Protein AF-A0A1A9I2A0-F1 (afdb_monomer)

Structure (mmCIF, N/CA/C/O backbone):
data_AF-A0A1A9I2A0-F1
#
_entry.id   AF-A0A1A9I2A0-F1
#
loop_
_atom_site.group_PDB
_atom_site.id
_atom_site.type_symbol
_atom_site.label_atom_id
_atom_site.label_alt_id
_atom_site.label_comp_id
_atom_site.label_asym_id
_atom_site.label_entity_id
_atom_site.label_seq_id
_atom_site.pdbx_PDB_ins_code
_atom_site.Cartn_x
_atom_site.Cartn_y
_atom_site.Cartn_z
_atom_site.occupancy
_atom_site.B_iso_or_equiv
_atom_site.auth_seq_id
_atom_site.auth_comp_id
_atom_site.auth_asym_id
_atom_site.auth_atom_id
_atom_site.pdbx_PDB_model_num
ATOM 1 N N . MET A 1 1 ? 24.723 15.675 -36.307 1.00 38.19 1 MET A N 1
ATOM 2 C CA . MET A 1 1 ? 25.102 15.548 -34.881 1.00 38.19 1 MET A CA 1
ATOM 3 C C . MET A 1 1 ? 24.050 14.713 -34.170 1.00 38.19 1 MET A C 1
ATOM 5 O O . MET A 1 1 ? 22.925 15.172 -34.016 1.00 38.19 1 MET A O 1
ATOM 9 N N . LYS A 1 2 ? 24.376 13.464 -33.817 1.00 39.56 2 LYS A N 1
ATOM 10 C CA . LYS A 1 2 ? 23.511 12.612 -32.991 1.00 39.56 2 LYS A CA 1
ATOM 11 C C . LYS A 1 2 ? 23.603 13.140 -31.558 1.00 39.56 2 LYS A C 1
ATOM 13 O O . LYS A 1 2 ? 24.678 13.093 -30.976 1.00 39.56 2 LYS A O 1
ATOM 18 N N . LYS A 1 3 ? 22.519 13.704 -31.023 1.00 41.59 3 LYS A N 1
ATOM 19 C CA . LYS A 1 3 ? 22.436 13.999 -29.589 1.00 41.59 3 LYS A CA 1
ATOM 20 C C . LYS A 1 3 ? 22.278 12.663 -28.869 1.00 41.59 3 LYS A C 1
ATOM 22 O O . LYS A 1 3 ? 21.212 12.055 -28.926 1.00 41.59 3 LYS A O 1
ATOM 27 N N . GLU A 1 4 ? 23.352 12.187 -28.255 1.00 43.19 4 GLU A N 1
ATOM 28 C CA . GLU A 1 4 ? 23.298 11.115 -27.268 1.00 43.19 4 GLU A CA 1
ATOM 29 C C . GLU A 1 4 ? 22.509 11.624 -26.055 1.00 43.19 4 GLU A C 1
ATOM 31 O O . GLU A 1 4 ? 23.026 12.344 -25.207 1.00 43.19 4 GLU A O 1
ATOM 36 N N . TYR A 1 5 ? 21.222 11.282 -25.990 1.00 45.19 5 TYR A N 1
ATOM 37 C CA . TYR A 1 5 ? 20.421 11.418 -24.775 1.00 45.19 5 TYR A CA 1
ATOM 38 C C . TYR A 1 5 ? 20.798 10.285 -23.813 1.00 45.19 5 TYR A C 1
ATOM 40 O O . TYR A 1 5 ? 20.071 9.309 -23.644 1.00 45.19 5 TYR A O 1
ATOM 48 N N . GLN A 1 6 ? 21.965 10.402 -23.184 1.00 46.75 6 GLN A N 1
ATOM 49 C CA . GLN A 1 6 ? 22.281 9.655 -21.969 1.00 46.75 6 GLN A CA 1
ATOM 50 C C . GLN A 1 6 ? 21.620 10.357 -20.773 1.00 46.75 6 GLN A C 1
ATOM 52 O O . GLN A 1 6 ? 22.271 11.067 -20.020 1.00 46.75 6 GLN A O 1
ATOM 57 N N . SER A 1 7 ? 20.303 10.208 -20.619 1.00 54.56 7 SER A N 1
ATOM 58 C CA . SER A 1 7 ? 19.606 10.481 -19.351 1.00 54.56 7 SER A CA 1
ATOM 59 C C . SER A 1 7 ? 18.200 9.884 -19.397 1.00 54.56 7 SER A C 1
ATOM 61 O O . SER A 1 7 ? 17.225 10.587 -19.636 1.00 54.56 7 SER A O 1
ATOM 63 N N . ASP A 1 8 ? 18.092 8.563 -19.248 1.00 65.31 8 ASP A N 1
ATOM 64 C CA . ASP A 1 8 ? 16.780 7.896 -19.260 1.00 65.31 8 ASP A CA 1
ATOM 65 C C . ASP A 1 8 ? 16.643 6.937 -18.069 1.00 65.31 8 ASP A C 1
ATOM 67 O O . ASP A 1 8 ? 15.718 7.067 -17.284 1.00 65.31 8 ASP A O 1
ATOM 71 N N . GLY A 1 9 ? 17.616 6.051 -17.815 1.00 69.88 9 GLY A N 1
ATOM 72 C CA . GLY A 1 9 ? 17.536 5.085 -16.704 1.00 69.88 9 GLY A CA 1
ATOM 73 C C . GLY A 1 9 ? 17.589 5.696 -15.294 1.00 69.88 9 GLY A C 1
ATOM 74 O O . GLY A 1 9 ? 16.858 5.254 -14.413 1.00 69.88 9 GLY A O 1
ATOM 75 N N . SER A 1 10 ? 18.413 6.729 -15.083 1.00 80.44 10 SER A N 1
ATOM 76 C CA . SER A 1 10 ? 18.640 7.329 -13.753 1.00 80.44 10 SER A CA 1
ATOM 77 C C . SER A 1 10 ? 17.372 7.955 -13.154 1.00 80.44 10 SER A C 1
ATOM 79 O O . SER A 1 10 ? 17.096 7.784 -11.967 1.00 80.44 10 SER A O 1
ATOM 81 N N . TYR A 1 11 ? 16.550 8.605 -13.988 1.00 85.12 11 TYR A N 1
ATOM 82 C CA . TYR A 1 11 ? 15.269 9.174 -13.564 1.00 85.12 11 TYR A CA 1
ATOM 83 C C . TYR A 1 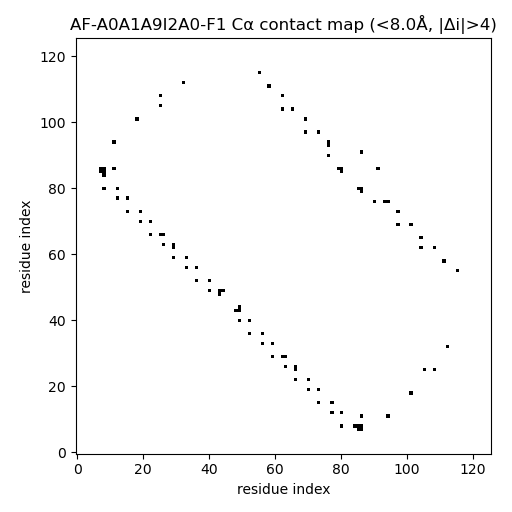11 ? 14.323 8.094 -13.020 1.00 85.12 11 TYR A C 1
ATOM 85 O O . TYR A 1 11 ? 13.832 8.216 -11.901 1.00 85.12 11 TYR A O 1
ATOM 93 N N . TYR A 1 12 ? 14.125 7.002 -13.765 1.00 84.75 12 TYR A N 1
ATOM 94 C CA . TYR A 1 12 ? 13.222 5.926 -13.345 1.00 84.75 12 TYR A CA 1
ATOM 95 C C . TYR A 1 12 ? 13.730 5.166 -12.122 1.00 84.75 12 TYR A C 1
ATOM 97 O O . TYR A 1 12 ? 12.919 4.715 -11.316 1.00 84.75 12 TYR A O 1
ATOM 105 N N . VAL A 1 13 ? 15.051 5.046 -11.952 1.00 88.50 13 VAL A N 1
ATOM 106 C CA . VAL A 1 13 ? 15.641 4.463 -10.739 1.00 88.50 13 VAL A CA 1
ATOM 107 C C . VAL A 1 13 ? 15.335 5.332 -9.524 1.00 88.50 13 VAL A C 1
ATOM 109 O O . VAL A 1 13 ? 14.857 4.816 -8.515 1.00 88.50 13 VAL A O 1
ATOM 112 N N . LYS A 1 14 ? 15.550 6.649 -9.631 1.00 90.88 14 LYS A N 1
ATOM 113 C CA . LYS A 1 14 ? 15.239 7.590 -8.552 1.00 90.88 14 LYS A CA 1
ATOM 114 C C . LYS A 1 14 ? 13.748 7.564 -8.201 1.00 90.88 14 LYS A C 1
ATOM 116 O O . LYS A 1 14 ? 13.407 7.377 -7.038 1.00 90.88 14 LYS A O 1
ATOM 121 N N . GLN A 1 15 ? 12.879 7.665 -9.205 1.00 91.81 15 GLN A N 1
ATOM 122 C CA . GLN A 1 15 ? 11.427 7.621 -9.024 1.00 91.81 15 GLN A CA 1
ATOM 123 C C . GLN A 1 15 ? 10.975 6.316 -8.347 1.00 91.81 15 GLN A C 1
ATOM 125 O O . GLN A 1 15 ? 10.189 6.326 -7.404 1.00 91.81 15 GLN A O 1
ATOM 130 N N . SER A 1 16 ? 11.521 5.180 -8.786 1.00 92.50 16 SER A N 1
ATOM 131 C CA . SER A 1 16 ? 11.229 3.869 -8.196 1.00 92.50 16 SER A CA 1
ATOM 132 C C . SER A 1 16 ? 11.670 3.777 -6.732 1.00 92.50 16 SER A C 1
ATOM 134 O O . SER A 1 16 ? 10.987 3.153 -5.924 1.00 92.50 16 SER A O 1
ATOM 136 N N . ALA A 1 17 ? 12.793 4.402 -6.369 1.00 93.62 17 ALA A N 1
ATOM 137 C CA . ALA A 1 17 ? 13.247 4.457 -4.983 1.00 93.62 17 ALA A CA 1
ATOM 138 C C . ALA A 1 17 ? 12.296 5.288 -4.105 1.00 93.62 17 ALA A C 1
ATOM 140 O O . ALA A 1 17 ? 11.936 4.843 -3.017 1.00 93.62 17 ALA A O 1
ATOM 141 N N . GLU A 1 18 ? 11.836 6.444 -4.592 1.00 95.06 18 GLU A N 1
ATOM 142 C CA . GLU A 1 18 ? 10.840 7.278 -3.898 1.00 95.06 18 GLU A CA 1
ATOM 143 C C . GLU A 1 18 ? 9.527 6.511 -3.672 1.00 95.06 18 GLU A C 1
ATOM 145 O O . GLU A 1 18 ? 8.969 6.521 -2.575 1.00 95.06 18 GLU A O 1
ATOM 150 N N . TRP A 1 19 ? 9.078 5.748 -4.669 1.00 97.38 19 TRP A N 1
ATOM 151 C CA . TRP A 1 19 ? 7.920 4.867 -4.536 1.00 97.38 19 TRP A CA 1
ATOM 152 C C . TRP A 1 19 ? 8.110 3.761 -3.499 1.00 97.38 19 TRP A C 1
ATOM 154 O O . TRP A 1 19 ? 7.202 3.499 -2.712 1.00 97.38 19 TRP A O 1
ATOM 164 N N . LEU A 1 20 ? 9.280 3.119 -3.450 1.00 96.81 20 LEU A N 1
ATOM 165 C CA . LEU A 1 20 ? 9.565 2.099 -2.437 1.00 96.81 20 LEU A CA 1
ATOM 166 C C . LEU A 1 20 ? 9.553 2.671 -1.015 1.00 96.81 20 LEU A C 1
ATOM 168 O O . LEU A 1 20 ? 9.118 1.970 -0.097 1.00 96.81 20 LEU A O 1
ATOM 172 N N . VAL A 1 21 ? 10.000 3.920 -0.840 1.00 96.94 21 VAL A N 1
ATOM 173 C CA . VAL A 1 21 ? 9.905 4.645 0.436 1.00 96.94 21 VAL A CA 1
ATOM 174 C C . VAL A 1 21 ? 8.440 4.880 0.797 1.00 96.94 21 VAL A C 1
ATOM 176 O O . VAL A 1 21 ? 8.018 4.440 1.864 1.00 96.94 21 VAL A O 1
ATOM 179 N N . ALA A 1 22 ? 7.642 5.448 -0.110 1.00 96.50 22 ALA A N 1
ATOM 180 C CA . ALA A 1 22 ? 6.217 5.694 0.130 1.00 96.50 22 ALA A CA 1
ATOM 181 C C . ALA A 1 22 ? 5.445 4.401 0.463 1.00 96.50 22 ALA A C 1
ATOM 183 O O . ALA A 1 22 ? 4.651 4.357 1.400 1.00 96.50 22 ALA A O 1
ATOM 184 N N . LEU A 1 23 ? 5.712 3.303 -0.253 1.00 97.81 23 LEU A N 1
ATOM 185 C CA . LEU A 1 23 ? 5.105 1.997 0.030 1.00 97.81 23 LEU A CA 1
ATOM 186 C C . LEU A 1 23 ? 5.525 1.440 1.398 1.00 97.81 23 LEU A C 1
ATOM 188 O O . LEU A 1 23 ? 4.735 0.765 2.056 1.00 97.81 23 LEU A O 1
ATOM 192 N N . ASN A 1 24 ? 6.757 1.707 1.838 1.00 97.62 24 ASN A N 1
ATOM 193 C CA . ASN A 1 24 ? 7.216 1.313 3.167 1.00 97.62 24 ASN A CA 1
ATOM 194 C C . ASN A 1 24 ? 6.520 2.121 4.270 1.00 97.62 24 ASN A C 1
ATOM 196 O O . ASN A 1 24 ? 6.095 1.544 5.268 1.00 97.62 24 ASN A O 1
ATOM 200 N N . GLU A 1 25 ? 6.362 3.429 4.074 1.00 97.44 25 GLU A N 1
ATOM 201 C CA . GLU A 1 25 ? 5.611 4.295 4.989 1.00 97.44 25 GLU A CA 1
ATOM 202 C C . GLU A 1 25 ? 4.158 3.827 5.123 1.00 97.44 25 GLU A C 1
ATOM 204 O O . GLU A 1 25 ? 3.687 3.619 6.241 1.00 97.44 25 GLU A O 1
ATOM 209 N N . LEU A 1 26 ? 3.486 3.543 4.000 1.00 97.69 26 LEU A N 1
ATOM 210 C CA . LEU A 1 26 ? 2.131 2.984 4.004 1.00 97.69 26 LEU A CA 1
ATOM 211 C C . LEU A 1 26 ? 2.058 1.641 4.738 1.00 97.69 26 LEU A C 1
ATOM 213 O O . LEU A 1 26 ? 1.106 1.403 5.476 1.00 97.69 26 LEU A O 1
ATOM 217 N N . LYS A 1 27 ? 3.057 0.763 4.575 1.00 97.88 27 LYS A N 1
ATOM 218 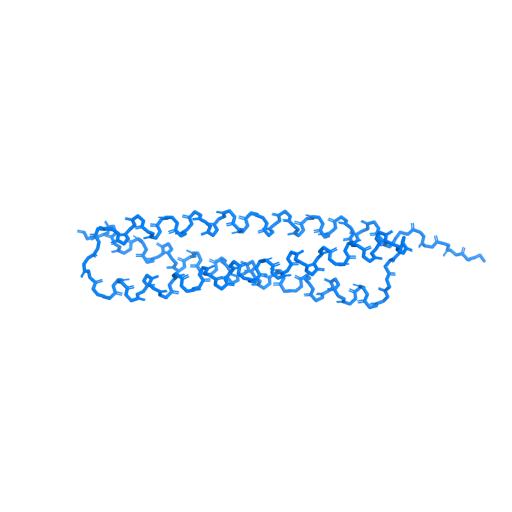C CA . LYS A 1 27 ? 3.099 -0.536 5.266 1.00 97.88 27 LYS A CA 1
ATOM 219 C C . LYS A 1 27 ? 3.214 -0.369 6.777 1.00 97.88 27 LYS A C 1
ATOM 221 O O . LYS A 1 27 ? 2.473 -1.004 7.526 1.00 97.88 27 LYS A O 1
ATOM 226 N N . VAL A 1 28 ? 4.126 0.493 7.227 1.00 98.12 28 VAL A N 1
ATOM 227 C CA . VAL A 1 28 ? 4.295 0.811 8.651 1.00 98.12 28 VAL A CA 1
ATOM 228 C C . VAL A 1 28 ? 3.007 1.405 9.211 1.00 98.12 28 VAL A C 1
ATOM 230 O O . VAL A 1 28 ? 2.533 0.973 10.260 1.00 98.12 28 VAL A O 1
ATOM 233 N N . GLU A 1 29 ? 2.395 2.340 8.492 1.00 97.56 29 GLU A N 1
ATOM 234 C CA . GLU A 1 29 ? 1.137 2.942 8.910 1.00 97.56 29 GLU A CA 1
ATOM 235 C C . GLU A 1 29 ? 0.002 1.910 8.992 1.00 97.56 29 GLU A C 1
ATOM 237 O O . GLU A 1 29 ? -0.730 1.880 9.980 1.00 97.56 29 GLU A O 1
ATOM 242 N N . ASN A 1 30 ? -0.107 1.003 8.018 1.00 97.50 30 ASN A N 1
ATOM 243 C CA . ASN A 1 30 ? -1.102 -0.070 8.030 1.00 97.50 30 ASN A CA 1
ATO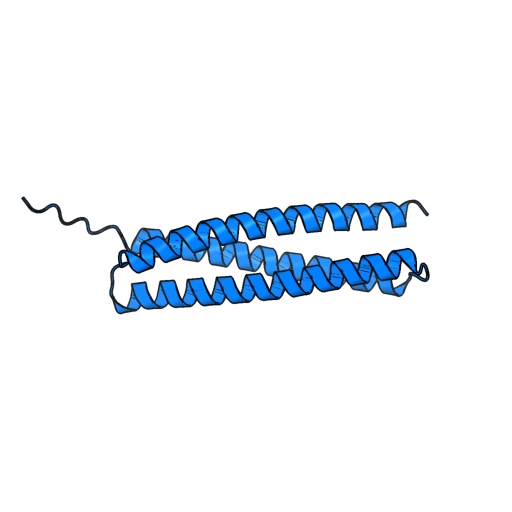M 244 C C . ASN A 1 30 ? -0.936 -0.996 9.246 1.00 97.50 30 ASN A C 1
ATOM 246 O O . ASN A 1 30 ? -1.915 -1.404 9.870 1.00 97.50 30 ASN A O 1
ATOM 250 N N . ILE A 1 31 ? 0.310 -1.302 9.623 1.00 97.69 31 ILE A N 1
ATOM 251 C CA . ILE A 1 31 ? 0.622 -2.070 10.836 1.00 97.69 31 ILE A CA 1
ATOM 252 C C . ILE A 1 31 ? 0.124 -1.335 12.085 1.00 97.69 31 ILE A C 1
ATOM 254 O O . ILE A 1 31 ? -0.532 -1.947 12.927 1.00 97.69 31 ILE A O 1
ATOM 258 N N . LEU A 1 32 ? 0.372 -0.028 12.190 1.00 97.12 32 LEU A N 1
ATOM 259 C CA . LEU A 1 32 ? -0.098 0.771 13.324 1.00 97.12 32 LEU A CA 1
ATOM 260 C C . LEU A 1 32 ? -1.630 0.800 13.415 1.00 97.12 32 LEU A C 1
ATOM 262 O O . LEU A 1 32 ? -2.181 0.670 14.509 1.00 97.12 32 LEU A O 1
ATOM 266 N N . LEU A 1 33 ? -2.329 0.930 12.282 1.00 96.25 33 LEU A N 1
ATOM 267 C CA . LEU A 1 33 ? -3.794 0.907 12.250 1.00 96.25 33 LEU A CA 1
ATOM 268 C C . LEU A 1 33 ? -4.358 -0.457 12.670 1.00 96.25 33 LEU A C 1
ATOM 270 O O . LEU A 1 33 ? -5.296 -0.497 13.467 1.00 96.25 33 LEU A O 1
ATOM 274 N N . LYS A 1 34 ? -3.758 -1.563 12.209 1.00 96.06 34 LYS A N 1
ATOM 275 C CA . LYS A 1 34 ? -4.125 -2.922 12.640 1.00 96.06 34 LYS A CA 1
ATOM 276 C C . LYS A 1 34 ? -3.922 -3.123 14.138 1.00 96.06 34 LYS A C 1
ATOM 278 O O . LYS A 1 34 ? -4.826 -3.618 14.799 1.00 96.06 34 LYS A O 1
ATOM 283 N N . ASN A 1 35 ? -2.779 -2.702 14.681 1.00 94.62 35 ASN A N 1
ATOM 284 C CA . ASN A 1 35 ? -2.511 -2.813 16.118 1.00 94.62 35 ASN A CA 1
ATOM 285 C C . ASN A 1 35 ? -3.563 -2.051 16.930 1.00 94.62 35 ASN A C 1
ATOM 287 O O . ASN A 1 35 ? -4.154 -2.600 17.856 1.00 94.62 35 ASN A O 1
ATOM 291 N N . ARG A 1 36 ? -3.877 -0.821 16.508 1.00 92.81 36 ARG A N 1
ATOM 292 C CA . ARG A 1 36 ? -4.912 -0.005 17.144 1.00 92.81 36 ARG A CA 1
ATOM 293 C C . ARG A 1 36 ? -6.302 -0.636 17.048 1.00 92.81 36 ARG A C 1
ATOM 295 O O . ARG A 1 36 ? -7.089 -0.524 17.987 1.00 92.81 36 ARG A O 1
ATOM 302 N N . LEU A 1 37 ? -6.621 -1.288 15.929 1.00 92.19 37 LEU A N 1
ATOM 303 C CA . LEU A 1 37 ? -7.869 -2.032 15.787 1.00 92.19 37 LEU A CA 1
ATOM 304 C C . LEU A 1 37 ? -7.921 -3.200 16.784 1.00 92.19 37 LEU A C 1
ATOM 306 O O . LEU A 1 37 ? -8.899 -3.310 17.516 1.00 92.19 37 LEU A O 1
ATOM 310 N N . SER A 1 38 ? -6.863 -4.009 16.874 1.00 90.69 38 SER A N 1
ATOM 311 C CA . SER A 1 38 ? -6.775 -5.142 17.809 1.00 90.69 38 SER A CA 1
ATOM 312 C C . SER A 1 38 ? -6.915 -4.721 19.276 1.00 90.69 38 SER A C 1
ATOM 314 O O . SER A 1 38 ? -7.640 -5.358 20.045 1.00 90.69 38 SER A O 1
ATOM 316 N N . GLU A 1 39 ? -6.265 -3.622 19.665 1.00 89.06 39 GLU A N 1
ATOM 317 C CA . GLU A 1 39 ? -6.403 -3.031 21.002 1.00 89.06 39 GLU A CA 1
ATOM 318 C C . GLU A 1 39 ? -7.847 -2.603 21.282 1.00 89.06 39 GLU A C 1
ATOM 320 O O . GLU A 1 39 ? -8.368 -2.840 22.369 1.00 89.06 39 GLU A O 1
ATOM 325 N N . THR A 1 40 ? -8.514 -2.014 20.285 1.00 86.38 40 THR A N 1
ATOM 326 C CA . THR A 1 40 ? -9.897 -1.545 20.430 1.00 86.38 40 THR A CA 1
ATOM 327 C C . THR A 1 40 ? -10.878 -2.715 20.526 1.00 86.38 40 THR A C 1
ATOM 329 O O . THR A 1 40 ? -11.761 -2.684 21.374 1.00 86.38 40 THR A O 1
ATOM 332 N N . ILE A 1 41 ? -10.719 -3.767 19.712 1.00 85.94 41 ILE A N 1
ATOM 333 C CA . ILE A 1 41 ? -11.601 -4.952 19.725 1.00 85.94 41 ILE A CA 1
ATOM 334 C C . ILE A 1 41 ? -11.580 -5.660 21.083 1.00 85.94 41 ILE A C 1
ATOM 336 O O . ILE A 1 41 ? -12.620 -6.120 21.544 1.00 85.94 41 ILE A O 1
ATOM 340 N N . SER A 1 42 ? -10.424 -5.709 21.750 1.00 77.62 42 SER A N 1
ATOM 341 C CA . SER A 1 42 ? -10.234 -6.478 22.990 1.00 77.62 42 SER A CA 1
ATOM 342 C C . SER A 1 42 ? -11.136 -6.041 24.159 1.00 77.62 42 SER A C 1
ATOM 344 O O . SER A 1 42 ? -11.257 -6.777 25.136 1.00 77.62 42 SER A O 1
ATOM 346 N N . GLY A 1 43 ? -11.779 -4.870 24.073 1.00 72.94 43 GLY A N 1
ATOM 347 C CA . GLY A 1 43 ? -12.717 -4.360 25.080 1.00 72.94 43 GLY A CA 1
ATOM 348 C C . GLY A 1 43 ? -14.161 -4.187 24.600 1.00 72.94 43 GLY A C 1
ATOM 349 O O . GLY A 1 43 ? -14.956 -3.604 25.332 1.00 72.94 43 GLY A O 1
ATOM 350 N N . GLN A 1 44 ? -14.509 -4.624 23.385 1.00 72.38 44 GLN A N 1
ATOM 351 C CA . GLN A 1 44 ? -15.803 -4.322 22.761 1.00 72.38 44 GLN A CA 1
ATOM 352 C C . GLN A 1 44 ? -16.693 -5.564 22.653 1.00 72.38 44 GLN A C 1
ATOM 354 O O . GLN A 1 44 ? -16.253 -6.621 22.211 1.00 72.38 44 GLN A O 1
ATOM 359 N N . VAL A 1 45 ? -17.967 -5.416 23.029 1.00 72.94 45 VAL A N 1
ATOM 360 C CA . VAL A 1 45 ? -18.998 -6.475 22.954 1.00 72.94 45 VAL A CA 1
ATOM 361 C C . VAL A 1 45 ? -20.146 -6.129 22.000 1.00 72.94 45 VAL A C 1
ATOM 363 O O . VAL A 1 45 ? -21.049 -6.939 21.805 1.00 72.94 45 VAL A O 1
ATOM 366 N N . ASP A 1 46 ? -20.129 -4.933 21.401 1.00 85.19 46 ASP A N 1
ATOM 367 C CA . ASP A 1 46 ? -21.126 -4.529 20.409 1.00 85.19 46 ASP A CA 1
ATOM 368 C C . ASP A 1 46 ? -20.879 -5.255 19.080 1.00 85.19 46 ASP A C 1
ATOM 370 O O . ASP A 1 46 ? -19.875 -5.026 18.399 1.00 85.19 46 ASP A O 1
ATOM 374 N N . LEU A 1 47 ? -21.832 -6.105 18.693 1.00 86.56 47 LEU A N 1
ATOM 375 C CA . LEU A 1 47 ? -21.806 -6.858 17.442 1.00 86.56 47 LEU A CA 1
ATOM 376 C C . LEU A 1 47 ? -21.628 -5.942 16.225 1.00 86.56 47 LEU A C 1
ATOM 378 O O . LEU A 1 47 ? -20.851 -6.256 15.327 1.00 86.56 47 LEU A O 1
ATOM 382 N N . LYS A 1 48 ? -22.282 -4.774 16.216 1.00 87.12 48 LYS A N 1
ATOM 383 C CA . LYS A 1 48 ? -22.194 -3.834 15.092 1.00 87.12 48 LYS A CA 1
ATOM 384 C C . LYS A 1 48 ? -20.788 -3.259 14.947 1.00 87.12 48 LYS A C 1
ATOM 386 O O . LYS A 1 48 ? -20.333 -2.997 13.832 1.00 87.12 48 LYS A O 1
ATOM 391 N N . PHE A 1 49 ? -20.101 -3.040 16.065 1.00 87.94 49 PHE A N 1
ATOM 392 C CA . PHE A 1 49 ? -18.706 -2.629 16.046 1.00 87.94 49 PHE A CA 1
ATOM 393 C C . PHE A 1 49 ? -17.806 -3.762 15.541 1.00 87.94 49 PHE A C 1
ATOM 395 O O . PHE A 1 49 ? -16.949 -3.507 14.697 1.00 87.94 49 PHE A O 1
ATOM 402 N N . ILE A 1 50 ? -18.025 -4.996 16.004 1.00 89.31 50 ILE A N 1
ATOM 403 C CA . ILE A 1 50 ? -17.249 -6.170 15.579 1.00 89.31 50 ILE A CA 1
ATOM 404 C C . ILE A 1 50 ? -17.347 -6.367 14.059 1.00 89.31 50 ILE A C 1
ATOM 406 O O . ILE A 1 50 ? -16.319 -6.472 13.398 1.00 89.31 50 ILE A O 1
ATOM 410 N N . GLU A 1 51 ? -18.545 -6.299 13.476 1.00 91.31 51 GLU A N 1
ATOM 411 C CA . GLU A 1 51 ? -18.735 -6.405 12.018 1.00 91.31 51 GLU A CA 1
ATOM 412 C C . GLU A 1 51 ? -17.965 -5.315 11.245 1.00 91.31 51 GLU A C 1
ATOM 414 O O . GLU A 1 51 ? -17.342 -5.565 10.209 1.00 91.31 51 GLU A O 1
ATOM 419 N N . GLN A 1 52 ? -17.971 -4.077 11.751 1.00 91.94 52 GLN A N 1
ATOM 420 C CA . GLN A 1 52 ? -17.221 -2.977 11.138 1.00 91.94 52 GLN A CA 1
ATOM 421 C C . GLN A 1 52 ? -15.710 -3.168 11.290 1.00 91.94 52 GLN A C 1
ATOM 423 O O . GLN A 1 52 ? -14.954 -2.870 10.362 1.00 91.94 52 GLN A O 1
ATOM 428 N N . ALA A 1 53 ? -15.269 -3.677 12.437 1.00 91.62 53 ALA A N 1
ATOM 429 C CA . ALA A 1 53 ? -13.882 -4.011 12.704 1.00 91.62 53 ALA A CA 1
ATOM 430 C C . ALA A 1 53 ? -13.370 -5.102 11.753 1.00 91.62 53 ALA A C 1
ATOM 432 O O . ALA A 1 53 ? -12.310 -4.925 11.154 1.00 91.62 53 ALA A O 1
ATOM 433 N N . GLU A 1 54 ? -14.144 -6.164 11.528 1.00 93.00 54 GLU A N 1
ATOM 434 C CA . GLU A 1 54 ? -13.828 -7.214 10.551 1.00 93.00 54 GLU A CA 1
ATOM 435 C C . GLU A 1 54 ? -13.699 -6.647 9.132 1.00 93.00 54 GLU A C 1
ATOM 437 O O . GLU A 1 54 ? -12.731 -6.942 8.424 1.00 93.00 54 GLU A O 1
ATOM 442 N N . CYS A 1 55 ? -14.606 -5.747 8.734 1.00 95.25 55 CYS A N 1
ATOM 443 C CA . CYS A 1 55 ? -14.505 -5.058 7.448 1.00 95.25 55 CYS A CA 1
ATOM 444 C C . CYS A 1 55 ? -13.192 -4.265 7.323 1.00 95.25 55 CYS A C 1
ATOM 446 O O . CYS A 1 55 ? -12.554 -4.277 6.269 1.00 95.25 55 CYS A O 1
ATOM 448 N N . PHE A 1 56 ? -12.758 -3.571 8.380 1.00 95.88 56 PHE A N 1
ATOM 449 C CA . PHE A 1 56 ? -11.473 -2.865 8.369 1.00 95.88 56 PHE A CA 1
ATOM 450 C C . PHE A 1 56 ? -10.282 -3.818 8.357 1.00 95.88 56 PHE A C 1
ATOM 452 O O . PHE A 1 56 ? -9.333 -3.573 7.614 1.00 95.88 56 PHE A O 1
ATOM 459 N N . GLN A 1 57 ? -10.337 -4.915 9.110 1.00 95.25 57 GLN A N 1
ATOM 460 C CA . GLN A 1 57 ? -9.294 -5.936 9.110 1.00 95.25 57 GLN A CA 1
ATOM 461 C C . GLN A 1 57 ? -9.075 -6.503 7.703 1.00 95.25 57 GLN A C 1
ATOM 463 O O . GLN A 1 57 ? -7.934 -6.558 7.242 1.00 95.25 57 GLN A O 1
ATOM 468 N N . GLN A 1 58 ? -10.155 -6.832 6.993 1.00 96.88 58 GLN A N 1
ATOM 469 C CA . GLN A 1 58 ? -10.092 -7.300 5.610 1.00 96.88 58 GLN A CA 1
ATOM 470 C C . GLN A 1 58 ? -9.449 -6.252 4.687 1.00 96.88 58 GLN A C 1
ATOM 472 O O . GLN A 1 58 ? -8.520 -6.562 3.942 1.00 96.88 58 GLN A O 1
ATOM 477 N N . ARG A 1 59 ? -9.861 -4.983 4.796 1.00 97.25 59 ARG A N 1
ATOM 478 C CA . ARG A 1 59 ? -9.273 -3.891 4.001 1.00 97.25 59 ARG A CA 1
ATOM 479 C C . ARG A 1 59 ? -7.788 -3.680 4.299 1.00 97.25 59 ARG A C 1
ATOM 481 O O . ARG A 1 59 ? -7.023 -3.408 3.378 1.00 97.25 59 ARG A O 1
ATOM 488 N N . PHE A 1 60 ? -7.353 -3.819 5.551 1.00 97.44 60 PHE A N 1
ATOM 489 C CA . PHE A 1 60 ? -5.933 -3.727 5.896 1.00 97.44 60 PHE A CA 1
ATOM 490 C C . PHE A 1 60 ? -5.121 -4.863 5.266 1.00 97.44 60 PHE A C 1
ATOM 492 O O . PHE A 1 60 ? -4.045 -4.601 4.727 1.00 97.44 60 PHE A O 1
ATOM 499 N N . VAL A 1 61 ? -5.643 -6.094 5.275 1.00 97.56 61 VAL A N 1
ATOM 500 C CA . VAL A 1 61 ? -5.008 -7.245 4.611 1.00 97.56 61 VAL A CA 1
ATOM 501 C C . VAL A 1 61 ? -4.891 -7.009 3.105 1.00 97.56 61 VAL A C 1
ATOM 503 O O . VAL A 1 61 ? -3.818 -7.202 2.535 1.00 97.56 61 VAL A O 1
ATOM 506 N N . GLU A 1 62 ? -5.951 -6.521 2.463 1.00 97.62 62 GLU A N 1
ATOM 507 C CA . GLU A 1 62 ? -5.926 -6.171 1.038 1.00 97.62 62 GLU A CA 1
ATOM 508 C C . GLU A 1 62 ? -4.863 -5.110 0.729 1.00 97.62 62 GLU A C 1
ATOM 510 O O . GLU A 1 62 ? -4.142 -5.217 -0.263 1.00 97.62 62 GLU A O 1
ATOM 515 N N . LYS A 1 63 ? -4.716 -4.091 1.586 1.00 97.31 63 LYS A N 1
ATOM 516 C CA . LYS A 1 63 ? -3.690 -3.057 1.396 1.00 97.31 63 LYS A CA 1
ATOM 517 C C . LYS A 1 63 ? -2.275 -3.609 1.537 1.00 97.31 63 LYS A C 1
ATOM 519 O O . LYS A 1 63 ? -1.433 -3.241 0.723 1.00 97.31 63 LYS A O 1
ATOM 524 N N . ASP A 1 64 ? -2.021 -4.518 2.477 1.00 97.81 64 ASP A N 1
ATOM 525 C CA . ASP A 1 64 ? -0.718 -5.190 2.579 1.00 97.81 64 ASP A CA 1
ATOM 526 C C . ASP A 1 64 ? -0.390 -5.981 1.308 1.00 97.81 64 ASP A C 1
ATOM 528 O O . ASP A 1 64 ? 0.717 -5.870 0.782 1.00 97.81 64 ASP A O 1
ATOM 532 N N . GLN A 1 65 ? -1.364 -6.725 0.776 1.00 97.88 65 GLN A N 1
ATOM 533 C CA . GLN A 1 65 ? -1.187 -7.502 -0.453 1.00 97.88 65 GLN A CA 1
ATOM 534 C C . GLN A 1 65 ? -0.856 -6.603 -1.647 1.00 97.88 65 GLN A C 1
ATOM 536 O O . GLN A 1 65 ? 0.091 -6.876 -2.380 1.00 97.88 65 GLN A O 1
ATOM 541 N N . VAL A 1 66 ? -1.596 -5.503 -1.827 1.00 97.94 66 VAL A N 1
ATOM 542 C CA . VAL A 1 66 ? -1.334 -4.549 -2.916 1.00 97.94 66 VAL A CA 1
ATOM 543 C C . VAL A 1 66 ? 0.035 -3.882 -2.750 1.00 97.94 66 VAL A C 1
ATOM 545 O O . VAL A 1 66 ? 0.763 -3.745 -3.732 1.00 97.94 66 VAL A O 1
ATOM 548 N N . ILE A 1 67 ? 0.421 -3.506 -1.526 1.00 98.00 67 ILE A N 1
ATOM 549 C CA . ILE A 1 67 ? 1.752 -2.947 -1.244 1.00 98.00 67 ILE A CA 1
ATOM 550 C C . ILE A 1 67 ? 2.848 -3.939 -1.642 1.00 98.00 67 ILE A C 1
ATOM 552 O O . ILE A 1 67 ? 3.798 -3.559 -2.327 1.00 98.00 67 ILE A O 1
ATOM 556 N N . ASP A 1 68 ? 2.730 -5.201 -1.231 1.00 97.62 68 ASP A N 1
ATOM 557 C CA . ASP A 1 68 ? 3.748 -6.214 -1.506 1.00 97.62 68 ASP A CA 1
ATOM 558 C C . ASP A 1 68 ? 3.848 -6.531 -3.009 1.00 97.62 68 ASP A C 1
ATOM 560 O O . ASP A 1 68 ? 4.960 -6.652 -3.532 1.00 97.62 68 ASP A O 1
ATOM 564 N N . LEU A 1 69 ? 2.718 -6.556 -3.726 1.00 97.94 69 LEU A N 1
ATOM 565 C CA . LEU A 1 69 ? 2.687 -6.689 -5.186 1.00 97.94 69 LEU A CA 1
ATOM 566 C C . LEU A 1 69 ? 3.403 -5.524 -5.883 1.00 97.94 69 LEU A C 1
ATOM 568 O O . LEU A 1 69 ? 4.315 -5.755 -6.676 1.00 97.94 69 LEU A O 1
ATOM 572 N N . LEU A 1 70 ? 3.070 -4.275 -5.542 1.00 97.81 70 LEU A N 1
ATOM 573 C CA . LEU A 1 70 ? 3.701 -3.098 -6.151 1.00 97.81 70 LEU A CA 1
ATOM 574 C C . LEU A 1 70 ? 5.207 -3.045 -5.862 1.00 97.81 70 LEU A C 1
ATOM 576 O O . LEU A 1 70 ? 6.004 -2.748 -6.751 1.00 97.81 70 LEU A O 1
ATOM 580 N N . ARG A 1 71 ? 5.635 -3.391 -4.640 1.00 97.69 71 ARG A N 1
ATOM 581 C CA . ARG A 1 71 ? 7.065 -3.489 -4.297 1.00 97.69 71 ARG A CA 1
ATOM 582 C C . ARG A 1 71 ? 7.783 -4.522 -5.162 1.00 97.69 71 ARG A C 1
ATOM 584 O O . ARG A 1 71 ? 8.912 -4.275 -5.600 1.00 97.69 71 ARG A O 1
ATOM 591 N N . HIS A 1 72 ? 7.149 -5.667 -5.404 1.00 97.00 72 HIS A N 1
ATOM 592 C CA . HIS A 1 72 ? 7.699 -6.709 -6.261 1.00 97.00 72 HIS A CA 1
ATOM 593 C C . HIS A 1 72 ? 7.834 -6.230 -7.713 1.00 97.00 72 HIS A C 1
ATOM 595 O O . HIS A 1 72 ? 8.905 -6.363 -8.306 1.00 97.00 72 HIS A O 1
ATOM 601 N N . GLU A 1 73 ? 6.799 -5.592 -8.262 1.00 96.31 73 GLU A N 1
ATOM 602 C CA . GLU A 1 73 ? 6.816 -5.058 -9.627 1.00 96.31 73 GLU A CA 1
ATOM 603 C C . GLU A 1 73 ? 7.873 -3.960 -9.822 1.00 96.31 73 GLU A C 1
ATOM 605 O O . GLU A 1 73 ? 8.613 -3.984 -10.811 1.00 96.31 73 GLU A O 1
ATOM 610 N N . ILE A 1 74 ? 8.017 -3.046 -8.856 1.00 95.56 74 ILE A N 1
ATOM 611 C CA . ILE A 1 74 ? 9.079 -2.029 -8.864 1.00 95.56 74 ILE A CA 1
ATOM 612 C C . ILE A 1 74 ? 10.463 -2.688 -8.816 1.00 95.56 74 ILE A C 1
ATOM 614 O O . ILE A 1 74 ? 11.370 -2.275 -9.540 1.00 95.56 74 ILE A O 1
ATOM 618 N N . SER A 1 75 ? 10.639 -3.735 -8.007 1.00 94.44 75 SER A N 1
ATOM 619 C CA . SER A 1 75 ? 11.916 -4.454 -7.915 1.00 94.44 75 SER A CA 1
ATOM 620 C C . SER A 1 75 ? 12.285 -5.120 -9.244 1.00 94.44 75 SER A C 1
ATOM 622 O O . SER A 1 75 ? 13.426 -5.009 -9.694 1.00 94.44 75 SER A O 1
ATOM 624 N N . ILE A 1 76 ? 11.311 -5.735 -9.927 1.00 93.00 76 ILE A N 1
ATOM 625 C CA . ILE A 1 76 ? 11.498 -6.296 -11.274 1.00 93.00 76 ILE A CA 1
ATOM 626 C C . ILE A 1 76 ? 11.898 -5.200 -12.269 1.00 93.00 76 ILE A C 1
ATOM 628 O O . ILE A 1 76 ? 12.782 -5.401 -13.105 1.00 93.00 76 ILE A O 1
ATOM 632 N N . LEU A 1 77 ? 11.236 -4.043 -12.218 1.00 91.12 77 LEU A N 1
ATOM 633 C CA . LEU A 1 77 ? 11.545 -2.914 -13.090 1.00 91.12 77 LEU A CA 1
ATOM 634 C C . LEU A 1 77 ? 12.979 -2.409 -12.863 1.00 91.12 77 LEU A C 1
ATOM 636 O O . LEU A 1 77 ? 13.723 -2.244 -13.831 1.00 91.12 77 LEU A O 1
ATOM 640 N N . LEU A 1 78 ? 13.381 -2.215 -11.606 1.00 90.81 78 LEU A N 1
ATOM 641 C CA . LEU A 1 78 ? 14.734 -1.797 -11.236 1.00 90.81 78 LEU A CA 1
ATOM 642 C C . LEU A 1 78 ? 15.789 -2.800 -11.707 1.00 90.81 78 LEU A C 1
ATOM 644 O O . LEU A 1 78 ? 16.790 -2.393 -12.297 1.00 90.81 78 LEU A O 1
ATOM 648 N N . GLN A 1 79 ? 15.540 -4.100 -11.529 1.00 90.38 79 GLN A N 1
ATOM 649 C CA . GLN A 1 79 ? 16.431 -5.153 -12.013 1.00 90.38 79 GLN A CA 1
ATOM 650 C C . GLN A 1 79 ? 16.604 -5.078 -13.536 1.00 90.38 79 GLN A C 1
ATOM 652 O O . GLN A 1 79 ? 17.728 -5.036 -14.029 1.00 90.38 79 GLN A O 1
ATOM 657 N N . LYS A 1 80 ? 15.508 -4.938 -14.294 1.00 87.62 80 LYS A N 1
ATOM 658 C CA . LYS A 1 80 ? 15.563 -4.790 -15.761 1.00 87.62 80 LYS A CA 1
ATOM 659 C C . LYS A 1 80 ? 16.373 -3.572 -16.207 1.00 87.62 80 LYS A C 1
ATOM 661 O O . LYS A 1 80 ? 17.043 -3.639 -17.240 1.00 87.62 80 LYS A O 1
ATOM 666 N N . VAL A 1 81 ? 16.275 -2.455 -15.481 1.00 87.00 81 VAL A N 1
ATOM 667 C CA . VAL A 1 81 ? 17.052 -1.240 -15.771 1.00 87.00 81 VAL A CA 1
ATOM 668 C C . VAL A 1 81 ? 18.527 -1.458 -15.435 1.00 87.00 81 VAL A C 1
ATOM 670 O O . VAL A 1 81 ? 19.377 -1.065 -16.233 1.00 87.00 81 VAL A O 1
ATOM 673 N N . SER A 1 82 ? 18.827 -2.126 -14.318 1.0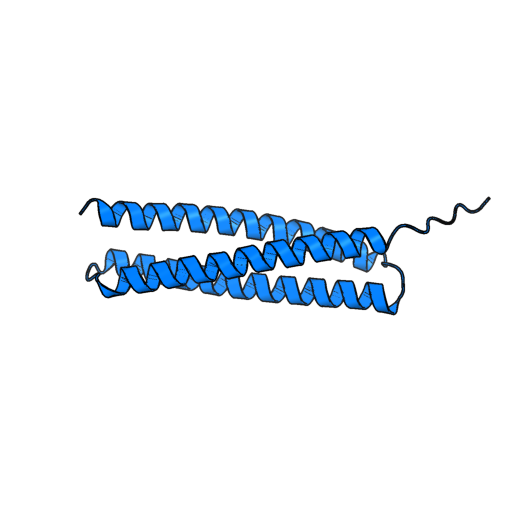0 85.81 82 SER A N 1
ATOM 674 C CA . SER A 1 82 ? 20.197 -2.451 -13.912 1.00 85.81 82 SER A CA 1
ATOM 675 C C . SER A 1 82 ? 20.885 -3.390 -14.904 1.00 85.81 82 SER A C 1
ATOM 677 O O . SER A 1 82 ? 22.008 -3.116 -15.315 1.00 85.81 82 SER A O 1
ATOM 679 N N . ASP A 1 83 ? 20.203 -4.450 -15.345 1.00 84.81 83 ASP A N 1
ATOM 680 C CA . ASP A 1 83 ? 20.768 -5.460 -16.250 1.00 84.81 83 ASP A CA 1
ATOM 681 C C . ASP A 1 83 ? 21.073 -4.894 -17.644 1.00 84.81 83 ASP A C 1
ATOM 683 O O . ASP A 1 83 ? 22.020 -5.306 -18.312 1.00 84.81 83 ASP A O 1
ATOM 687 N N . ARG A 1 84 ? 20.244 -3.956 -18.122 1.00 81.38 84 ARG A N 1
ATOM 688 C CA . ARG A 1 84 ? 20.342 -3.407 -19.487 1.00 81.38 84 ARG A CA 1
ATOM 689 C C . ARG A 1 84 ? 21.056 -2.059 -19.559 1.00 81.38 84 ARG A C 1
ATOM 691 O O . ARG A 1 84 ? 21.316 -1.586 -20.666 1.00 81.38 84 ARG A O 1
ATOM 698 N N . GLY A 1 85 ? 21.282 -1.398 -18.423 1.00 77.94 85 GLY A N 1
ATOM 699 C CA . GLY A 1 85 ? 21.816 -0.033 -18.329 1.00 77.94 85 GLY A CA 1
ATOM 700 C C . GLY A 1 85 ? 20.913 1.058 -18.928 1.00 77.94 85 GLY A C 1
ATOM 701 O O . GLY A 1 85 ? 21.286 2.230 -18.951 1.00 77.94 85 GLY A O 1
ATOM 702 N N . LYS A 1 86 ? 19.728 0.700 -19.440 1.00 81.94 86 LYS A N 1
ATOM 703 C CA . LYS A 1 86 ? 18.749 1.615 -20.039 1.00 81.94 86 LYS A CA 1
ATOM 704 C C . LYS A 1 86 ? 17.335 1.065 -19.913 1.00 81.94 86 LYS A C 1
ATOM 706 O O . LYS A 1 86 ? 17.119 -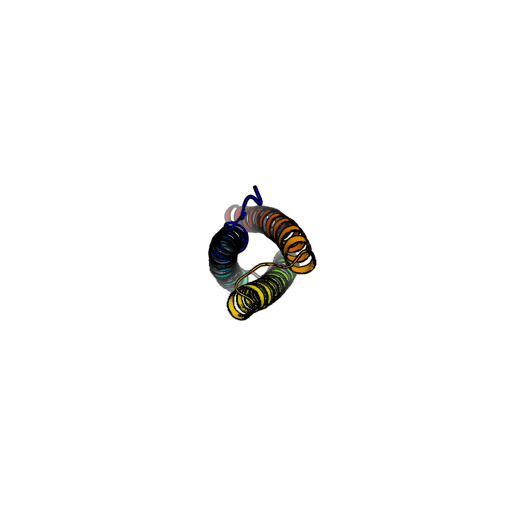0.147 -19.967 1.00 81.94 86 LYS A O 1
ATOM 711 N N . ILE A 1 87 ? 16.364 1.967 -19.819 1.00 84.88 87 ILE A N 1
ATOM 712 C CA . ILE A 1 87 ? 14.952 1.598 -19.836 1.00 84.88 87 ILE A CA 1
ATOM 713 C C . ILE A 1 87 ? 14.478 1.342 -21.274 1.00 84.88 87 ILE A C 1
ATOM 715 O O . ILE A 1 87 ? 14.923 1.981 -22.227 1.00 84.88 87 ILE A O 1
ATOM 719 N N . THR A 1 88 ? 13.574 0.381 -21.446 1.00 88.06 88 THR A N 1
ATOM 720 C CA . THR A 1 88 ? 12.910 0.117 -22.733 1.00 88.06 88 THR A CA 1
ATOM 721 C C . THR A 1 88 ? 11.581 0.869 -22.804 1.00 88.06 88 THR A C 1
ATOM 723 O O . THR A 1 88 ? 11.036 1.236 -21.769 1.00 88.06 88 THR A O 1
ATOM 726 N N . ASN A 1 89 ? 10.994 1.036 -23.994 1.00 87.12 89 ASN A N 1
ATOM 727 C CA . ASN A 1 89 ? 9.647 1.621 -24.119 1.00 87.12 89 ASN A CA 1
ATOM 728 C C . ASN A 1 89 ? 8.597 0.849 -23.300 1.00 87.12 89 ASN A C 1
ATOM 730 O O . ASN A 1 89 ? 7.736 1.455 -22.672 1.00 87.12 89 ASN A O 1
ATOM 734 N N . SER A 1 90 ? 8.715 -0.483 -23.251 1.00 87.50 90 SER A N 1
ATOM 735 C CA . SER A 1 90 ? 7.882 -1.328 -22.387 1.00 87.50 90 SER A CA 1
ATOM 736 C C . SER A 1 90 ? 8.109 -1.019 -20.902 1.00 87.50 90 SER A C 1
ATOM 738 O O . SER A 1 90 ? 7.145 -0.892 -20.156 1.00 87.50 90 SER A O 1
ATOM 740 N N . GLY A 1 91 ? 9.362 -0.810 -20.484 1.00 87.81 91 GLY A N 1
ATOM 741 C CA . GLY A 1 91 ? 9.692 -0.376 -19.124 1.00 87.81 91 GLY A CA 1
ATOM 742 C C . GLY A 1 91 ? 9.100 0.992 -18.779 1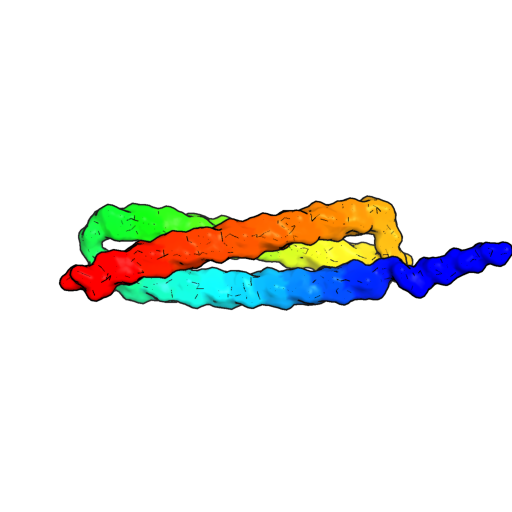.00 87.81 91 GLY A C 1
ATOM 743 O O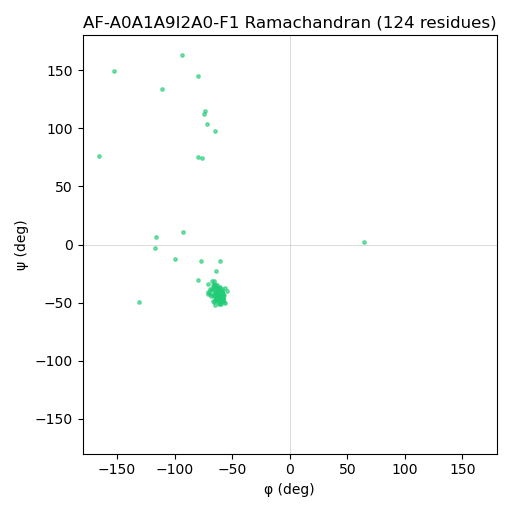 . GLY A 1 91 ? 8.539 1.149 -17.705 1.00 87.81 91 GLY A O 1
ATOM 744 N N . LYS A 1 92 ? 9.136 1.959 -19.707 1.00 89.75 92 LYS A N 1
ATOM 745 C CA . LYS A 1 92 ? 8.513 3.280 -19.507 1.00 89.75 92 LYS A CA 1
ATOM 746 C C . LYS A 1 92 ? 7.002 3.178 -19.317 1.00 89.75 92 LYS A C 1
ATOM 748 O O . LYS A 1 92 ? 6.449 3.836 -18.443 1.00 89.75 92 LYS A O 1
ATOM 753 N N . PHE A 1 93 ? 6.343 2.336 -20.114 1.00 90.31 93 PHE A N 1
ATOM 754 C CA . PHE A 1 93 ? 4.918 2.061 -19.948 1.00 90.31 93 PHE A CA 1
ATOM 755 C C . PHE A 1 93 ? 4.628 1.414 -18.586 1.00 90.31 93 PHE A C 1
ATOM 757 O O . PHE A 1 93 ? 3.708 1.842 -17.896 1.00 90.31 93 PHE A O 1
ATOM 764 N N . GLN A 1 94 ? 5.449 0.446 -18.160 1.00 91.56 94 GLN A N 1
ATOM 765 C CA . GLN A 1 94 ? 5.349 -0.160 -16.826 1.00 91.56 94 GLN A CA 1
ATOM 766 C C . GLN A 1 94 ? 5.509 0.884 -15.711 1.00 91.56 94 GLN A C 1
ATOM 768 O O . GLN A 1 94 ? 4.714 0.879 -14.779 1.00 91.56 94 GLN A O 1
ATOM 773 N N . CYS A 1 95 ? 6.454 1.824 -15.827 1.00 91.31 95 CYS A N 1
ATOM 774 C CA . CYS A 1 95 ? 6.584 2.934 -14.876 1.00 91.31 95 CYS A CA 1
ATOM 775 C C . CYS A 1 95 ? 5.312 3.782 -14.783 1.00 91.31 95 CYS A C 1
ATOM 777 O O . CYS A 1 95 ? 4.874 4.081 -13.681 1.00 91.31 95 CYS A O 1
ATOM 779 N N . ALA A 1 96 ? 4.714 4.157 -15.916 1.00 92.81 96 ALA A N 1
ATOM 780 C CA . ALA A 1 96 ? 3.504 4.983 -15.923 1.00 92.81 96 ALA A CA 1
ATOM 781 C C . ALA A 1 96 ? 2.299 4.261 -15.290 1.00 92.81 96 ALA A C 1
ATOM 783 O O . ALA A 1 96 ? 1.474 4.881 -14.618 1.00 92.81 96 ALA A O 1
ATOM 784 N N . VAL A 1 97 ? 2.201 2.942 -15.485 1.00 95.31 97 VAL A N 1
ATOM 785 C CA . VAL A 1 97 ? 1.188 2.109 -14.820 1.00 95.31 97 VAL A CA 1
ATOM 786 C C . VAL A 1 97 ? 1.430 2.074 -13.311 1.00 95.31 97 VAL A C 1
ATOM 788 O O . VAL A 1 97 ? 0.513 2.384 -12.554 1.00 95.31 97 VAL A O 1
ATOM 791 N N . LEU A 1 98 ? 2.666 1.796 -12.883 1.00 95.75 98 LEU A N 1
ATOM 792 C CA . LEU A 1 98 ? 3.047 1.782 -11.467 1.00 95.75 98 LEU A CA 1
ATOM 793 C C . LEU A 1 98 ? 2.766 3.120 -10.783 1.00 95.75 98 LEU A C 1
ATOM 795 O O . LEU A 1 98 ? 2.204 3.141 -9.694 1.00 95.75 98 LEU A O 1
ATOM 799 N N . GLU A 1 99 ? 3.091 4.236 -11.433 1.00 95.81 99 GLU A N 1
ATOM 800 C CA . GLU A 1 99 ? 2.819 5.575 -10.912 1.00 95.81 99 GLU A CA 1
ATOM 801 C C . GLU A 1 99 ? 1.333 5.773 -10.602 1.00 95.81 99 GLU A C 1
ATOM 803 O O . GLU A 1 99 ? 0.956 6.193 -9.505 1.00 95.81 99 GLU A O 1
ATOM 808 N N . ARG A 1 100 ? 0.469 5.436 -11.563 1.00 97.25 100 ARG A N 1
ATOM 809 C CA . ARG A 1 100 ? -0.981 5.535 -11.396 1.00 97.25 100 ARG A CA 1
ATOM 810 C C . ARG A 1 100 ? -1.472 4.627 -10.272 1.00 97.25 100 ARG A C 1
ATOM 812 O O . ARG A 1 100 ? -2.306 5.049 -9.470 1.00 97.25 100 ARG A O 1
ATOM 819 N N . ASP A 1 101 ? -0.980 3.398 -10.221 1.00 97.81 101 ASP A N 1
ATOM 820 C CA . ASP A 1 101 ? -1.451 2.397 -9.269 1.00 97.81 101 ASP A CA 1
ATOM 821 C C . ASP A 1 101 ? -0.997 2.735 -7.835 1.00 97.81 101 ASP A C 1
ATOM 823 O O . ASP A 1 101 ? -1.776 2.585 -6.891 1.00 97.81 101 ASP A O 1
ATOM 827 N N . ILE A 1 102 ? 0.191 3.325 -7.669 1.00 97.44 102 ILE A N 1
ATOM 828 C CA . ILE A 1 102 ? 0.672 3.873 -6.391 1.00 97.44 102 ILE A CA 1
ATOM 829 C C . ILE A 1 102 ? -0.166 5.074 -5.960 1.00 97.44 102 ILE A C 1
ATOM 831 O O . ILE A 1 102 ? -0.622 5.113 -4.818 1.00 97.44 102 ILE A O 1
ATOM 835 N N . HIS A 1 103 ? -0.420 6.042 -6.847 1.00 96.75 103 HIS A N 1
ATOM 836 C CA . HIS A 1 103 ? -1.272 7.189 -6.513 1.00 96.75 103 HIS A CA 1
ATOM 837 C C . HIS A 1 103 ? -2.675 6.749 -6.091 1.00 96.75 103 HIS A C 1
ATOM 839 O O . HIS A 1 103 ? -3.228 7.259 -5.113 1.00 96.75 103 HIS A O 1
ATOM 845 N N . ARG A 1 104 ? -3.233 5.758 -6.790 1.00 97.56 104 ARG A N 1
ATOM 846 C CA . ARG A 1 104 ? -4.511 5.151 -6.429 1.00 97.56 104 ARG A CA 1
ATOM 847 C C . ARG A 1 104 ? -4.447 4.489 -5.053 1.00 97.56 104 ARG A C 1
ATOM 849 O O . ARG A 1 104 ? -5.328 4.740 -4.233 1.00 97.56 104 ARG A O 1
ATOM 856 N N . LEU A 1 105 ? -3.417 3.688 -4.781 1.00 97.94 105 LEU A N 1
ATOM 857 C CA . LEU A 1 105 ? -3.228 3.047 -3.480 1.00 97.94 105 LEU A CA 1
ATOM 858 C C . LEU A 1 105 ? -3.149 4.082 -2.352 1.00 97.94 105 LEU A C 1
ATOM 860 O O . LEU A 1 105 ? -3.847 3.928 -1.352 1.00 97.94 105 LEU A O 1
ATOM 864 N N . VAL A 1 106 ? -2.344 5.136 -2.520 1.00 97.38 106 VAL A N 1
ATOM 865 C CA . VAL A 1 106 ? -2.205 6.225 -1.541 1.00 97.38 106 VAL A CA 1
ATOM 866 C C . VAL A 1 106 ? -3.567 6.856 -1.262 1.00 97.38 106 VAL A C 1
ATOM 868 O O . VAL A 1 106 ? -3.961 6.978 -0.103 1.00 97.38 106 VAL A O 1
ATOM 871 N N . TYR A 1 107 ? -4.318 7.206 -2.308 1.00 97.56 107 TYR A N 1
ATOM 872 C CA . TYR A 1 107 ? -5.648 7.790 -2.157 1.00 97.56 107 TYR A CA 1
ATOM 873 C C . TYR A 1 107 ? -6.602 6.858 -1.396 1.00 97.56 107 TYR A C 1
ATOM 875 O O . TYR A 1 107 ? -7.208 7.261 -0.402 1.00 97.56 107 TYR A O 1
ATOM 883 N N . GLU A 1 108 ? -6.709 5.598 -1.820 1.00 97.25 108 GLU A N 1
ATOM 884 C CA . GLU A 1 108 ? -7.585 4.613 -1.181 1.00 97.25 108 GLU A CA 1
ATOM 885 C C . GLU A 1 108 ? -7.194 4.350 0.279 1.00 97.25 108 GLU A C 1
ATOM 887 O O . GLU A 1 108 ? -8.069 4.182 1.133 1.00 97.25 108 GLU A O 1
ATOM 892 N N . PHE A 1 109 ? -5.893 4.336 0.577 1.00 97.81 109 PHE A N 1
ATOM 893 C CA . PHE A 1 109 ? -5.384 4.181 1.933 1.00 97.81 109 PHE A CA 1
ATOM 894 C C . PHE A 1 109 ? -5.789 5.363 2.819 1.00 97.81 109 PHE A C 1
ATOM 896 O O . PHE A 1 109 ? -6.287 5.153 3.925 1.00 97.81 109 PHE A O 1
ATOM 903 N N . GLN A 1 110 ? -5.671 6.600 2.326 1.00 97.00 110 GLN A N 1
ATOM 904 C CA . GLN A 1 110 ? -6.109 7.779 3.080 1.00 97.00 110 GLN A CA 1
ATOM 905 C C . GLN A 1 110 ? -7.618 7.762 3.351 1.00 97.00 110 GLN A C 1
ATOM 907 O O . GLN A 1 110 ? -8.041 8.018 4.478 1.00 97.00 110 GLN A O 1
ATOM 912 N N . GLN A 1 111 ? -8.441 7.384 2.367 1.00 97.19 111 GLN A N 1
ATOM 913 C CA . GLN A 1 111 ? -9.891 7.256 2.574 1.00 97.19 111 GLN A CA 1
ATOM 914 C C . GLN A 1 111 ? -10.234 6.185 3.619 1.00 97.19 111 GLN A C 1
ATOM 916 O O . GLN A 1 111 ? -11.088 6.392 4.487 1.00 97.19 111 GLN A O 1
ATOM 921 N N . MET A 1 112 ? -9.547 5.041 3.567 1.00 96.75 112 MET A N 1
ATOM 922 C CA . MET A 1 112 ? -9.684 3.979 4.562 1.00 96.75 112 MET A CA 1
ATOM 923 C C . MET A 1 112 ? -9.292 4.473 5.958 1.00 96.75 112 MET A C 1
ATOM 925 O O . MET A 1 112 ? -10.056 4.280 6.901 1.00 96.75 112 MET A O 1
ATOM 929 N N . LYS A 1 113 ? -8.153 5.159 6.088 1.00 96.62 113 LYS A N 1
ATOM 930 C CA . LYS A 1 113 ? -7.672 5.721 7.354 1.00 96.62 113 LYS A CA 1
ATOM 931 C C . LYS A 1 113 ? -8.663 6.720 7.951 1.00 96.62 113 LYS A C 1
ATOM 933 O O . LYS A 1 113 ? -8.977 6.621 9.133 1.00 96.62 113 LYS A O 1
ATOM 938 N N . ILE A 1 114 ? -9.184 7.652 7.152 1.00 96.56 114 ILE A N 1
ATOM 939 C CA . ILE A 1 114 ? -10.192 8.627 7.602 1.00 96.56 114 ILE A CA 1
ATOM 940 C C . ILE A 1 114 ? -11.437 7.901 8.120 1.00 96.56 114 ILE A C 1
ATOM 942 O O . ILE A 1 114 ? -11.913 8.189 9.219 1.00 96.56 114 ILE A O 1
ATOM 946 N N . SER A 1 115 ? -11.926 6.920 7.359 1.00 95.06 115 SER A N 1
ATOM 947 C CA . SER A 1 115 ? -13.095 6.120 7.742 1.00 95.06 115 SER A CA 1
ATOM 948 C C . SER A 1 115 ? -12.858 5.368 9.054 1.00 95.06 115 SER A C 1
ATOM 950 O O . SER A 1 115 ? -13.728 5.342 9.921 1.00 95.06 115 SER A O 1
ATOM 952 N N . PHE A 1 116 ? -11.663 4.803 9.227 1.00 94.94 116 PHE A N 1
ATOM 953 C CA . PHE A 1 116 ? -11.270 4.093 10.440 1.00 94.94 116 PHE A CA 1
ATOM 954 C C . PHE A 1 116 ? -11.176 5.026 11.653 1.00 94.94 116 PHE A C 1
ATOM 956 O O . PHE A 1 116 ? -11.698 4.720 12.720 1.00 94.94 116 PHE A O 1
ATOM 963 N N . ILE A 1 117 ? -10.571 6.206 11.499 1.00 93.12 117 ILE A N 1
ATOM 964 C CA . ILE A 1 117 ? -10.496 7.201 12.577 1.00 93.12 117 ILE A CA 1
ATOM 965 C C . ILE A 1 117 ? -11.901 7.667 12.982 1.00 93.12 117 ILE A C 1
ATOM 967 O O . ILE A 1 117 ? -12.164 7.807 14.175 1.00 93.12 117 ILE A O 1
ATOM 971 N N . SER A 1 118 ? -12.808 7.854 12.017 1.00 92.06 118 SER A N 1
ATOM 972 C CA . SER A 1 118 ? -14.206 8.203 12.294 1.00 92.06 118 SER A CA 1
ATOM 973 C C . SER A 1 118 ? -14.958 7.094 13.033 1.00 92.06 118 SER A C 1
ATOM 975 O O . SER A 1 118 ? -15.787 7.391 13.890 1.00 92.06 118 SER A O 1
ATOM 977 N N . LEU A 1 119 ? -14.665 5.822 12.745 1.00 89.94 119 LEU A N 1
ATOM 978 C CA . LEU A 1 119 ? -15.189 4.708 13.535 1.00 89.94 119 LEU A CA 1
ATOM 979 C C . LEU A 1 119 ? -14.711 4.810 14.988 1.00 89.94 119 LEU A C 1
ATOM 981 O O . LEU A 1 119 ? -15.521 4.779 15.908 1.00 89.94 119 LEU A O 1
ATOM 985 N N . LEU A 1 120 ? -13.405 4.990 15.191 1.00 87.62 120 LEU A N 1
ATOM 986 C CA . LEU A 1 120 ? -12.822 5.038 16.531 1.00 87.62 120 LEU A CA 1
ATOM 987 C C . LEU A 1 120 ? -13.273 6.247 17.356 1.00 87.62 120 LEU A C 1
ATOM 989 O O . LEU A 1 120 ? -13.335 6.147 18.578 1.00 87.62 120 LEU A O 1
ATOM 993 N N . SER A 1 121 ? -13.567 7.389 16.730 1.00 87.12 121 SER A N 1
ATOM 994 C CA . SER A 1 121 ? -14.081 8.549 17.464 1.00 87.12 121 SER A CA 1
ATOM 995 C C . SER A 1 121 ? -15.466 8.278 18.046 1.00 87.12 121 SER A C 1
ATOM 997 O O . SER A 1 121 ? -15.713 8.646 19.184 1.00 87.12 121 SER A O 1
ATOM 999 N N . ARG A 1 122 ? -16.329 7.552 17.321 1.00 82.50 122 ARG A N 1
ATOM 1000 C CA . ARG A 1 122 ? -17.686 7.204 17.783 1.00 82.50 122 ARG A CA 1
ATOM 1001 C C . ARG A 1 122 ? -17.697 6.307 19.021 1.00 82.50 122 ARG A C 1
ATOM 1003 O O . ARG A 1 122 ? -18.690 6.283 19.730 1.00 82.50 122 ARG A O 1
ATOM 1010 N N . ILE A 1 123 ? -16.613 5.574 19.262 1.00 74.56 123 ILE A N 1
ATOM 1011 C CA . ILE A 1 123 ? -16.463 4.696 20.431 1.00 74.56 123 ILE A CA 1
ATOM 1012 C C . ILE A 1 123 ? -16.076 5.499 21.675 1.00 74.56 123 ILE A C 1
ATOM 1014 O O . ILE A 1 123 ? -16.416 5.106 22.779 1.00 74.56 123 ILE A O 1
ATOM 1018 N N . LYS A 1 124 ? -15.350 6.613 21.512 1.00 62.75 124 LYS A N 1
ATOM 1019 C CA . LYS A 1 124 ? -14.877 7.433 22.639 1.00 62.75 124 LYS A CA 1
ATOM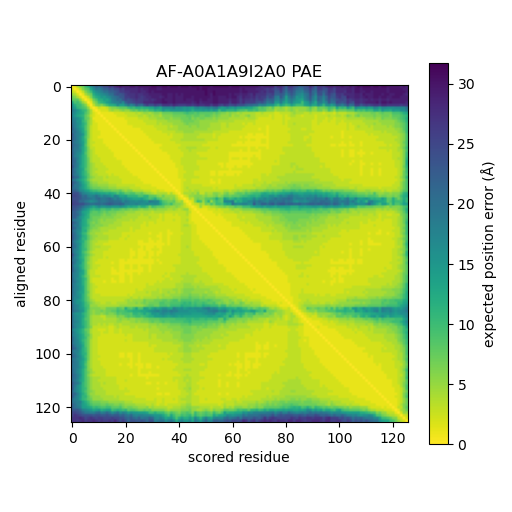 1020 C C . LYS A 1 124 ? -15.960 8.324 23.253 1.00 62.75 124 LYS A C 1
ATOM 1022 O O . LYS A 1 124 ? -15.731 8.859 24.331 1.00 62.75 124 LYS A O 1
ATOM 1027 N N . ASP A 1 125 ? -17.085 8.490 22.562 1.00 53.19 125 ASP A N 1
ATOM 1028 C CA . ASP A 1 125 ? -18.226 9.302 23.002 1.00 53.19 125 ASP A CA 1
ATOM 1029 C C . ASP A 1 125 ? -19.292 8.476 23.765 1.00 53.19 125 ASP A C 1
ATOM 1031 O O . ASP A 1 125 ? -20.388 8.978 24.021 1.00 53.19 125 ASP A O 1
ATOM 1035 N N . VAL A 1 126 ? -18.979 7.221 24.122 1.00 44.22 126 VAL A N 1
ATOM 1036 C CA . VAL A 1 126 ? -19.797 6.306 24.943 1.00 44.22 126 VAL A CA 1
ATOM 1037 C C . VAL 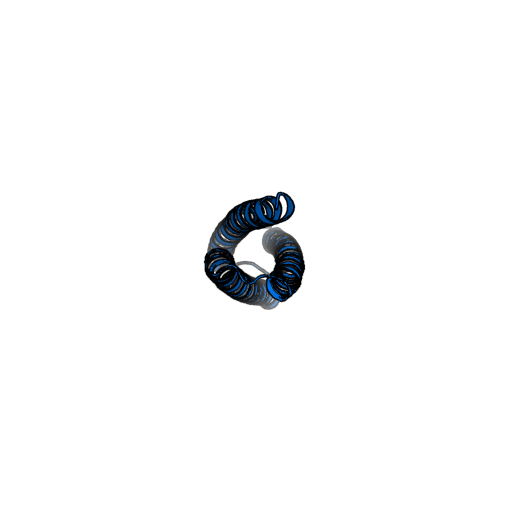A 1 126 ? -19.036 5.960 26.217 1.00 44.22 126 VAL A C 1
ATOM 1039 O O . VAL A 1 126 ? -19.674 5.974 27.292 1.00 44.22 126 VAL A O 1
#

Mean predicted aligned error: 6.2 Å

Solvent-accessible surface area (backbone atoms only — not comparable to full-atom values): 7137 Å² total; per-residue (Å²): 134,86,81,80,79,88,79,60,36,66,60,56,50,53,53,49,51,54,49,51,50,52,48,48,52,52,50,54,50,49,51,52,53,50,51,53,47,54,65,54,53,76,78,62,84,54,64,72,55,51,56,53,50,52,55,49,52,53,52,50,52,52,50,53,53,52,43,54,50,52,51,50,54,48,51,52,51,49,49,53,28,64,78,62,72,38,62,47,75,69,51,53,52,50,50,57,51,50,52,53,53,49,56,50,49,52,52,54,49,51,54,50,49,53,54,49,52,55,53,55,53,64,61,74,79,111

Radius of gyration: 19.79 Å; Cα contacts (8 Å, |Δi|>4): 50; chains: 1; bounding box: 47×23×60 Å

pLDDT: mean 88.23, std 13.99, range [38.19, 98.12]

Nearest PDB structures (foldseek):
  8d9o-assembly1_A  TM=4.751E-01  e=4.419E-01  synthetic construct
  5vju-assembly1_A  TM=3.967E-01  e=3.319E-01  synthetic construct
  6z0c-assembly1_A  TM=4.575E-01  e=6.230E-01  Escherichia coli
  8to0-assembly1_z3  TM=8.108E-01  e=5.180E+00  Mus musculus
  4p1n-assembly1_A  TM=4.045E-01  e=6.513E+00  Kluyveromyces marxianus

Secondary structure (DSSP, 8-state):
-------SHHHHHHHHHHHHHHHHHHHHHHHHHHHHHHHHHTT---HHHHHHHHHHHHHHHHHHHHHHHHHHHHHHHHHHHHHHSS--HHHHHHHHHHHHHHHHHHHHHHHHHHHHHHHHHHHHT-

Organism: NCBI:txid1176587

Foldseek 3Di:
DDPPPPPALVVLLVVLVVLLVLLVVLLVVLVVLLVVLVVVVVPDDDPVLVVVSVVLVVVSVVLVVLSVVLNVLSVVLNVVCVVVVHADPVSVVSSVVSVVSSVVSVVVSVVSVVVSVVSVVVVVVD

Sequence (126 aa):
MKKEYQSDGSYYVKQSAEWLVALNELKVENILLKNRLSETISGQVDLKFIEQAECFQQRFVEKDQVIDLLRHEISILLQKVSDRGKITNSGKFQCAVLERDIHRLVYEFQQMKISFISLLSRIKDV